Protein AF-A0A2X2VRN8-F1 (afdb_monomer_lite)

Radius of gyration: 13.86 Å; chains: 1; bounding box: 26×39×30 Å

pLDDT: mean 76.76, std 15.8, range [33.94, 91.94]

Structure (mmCIF, N/CA/C/O backbone):
data_AF-A0A2X2VRN8-F1
#
_entry.id   AF-A0A2X2VRN8-F1
#
loop_
_atom_site.group_PDB
_atom_site.id
_atom_site.type_symbol
_atom_site.label_atom_id
_atom_site.label_alt_id
_atom_site.label_comp_id
_atom_site.label_asym_id
_atom_site.label_entity_id
_atom_site.label_seq_id
_atom_site.pdbx_PDB_ins_code
_atom_site.Cartn_x
_atom_site.Cartn_y
_atom_site.Cartn_z
_atom_site.occupancy
_atom_site.B_iso_or_equiv
_atom_site.auth_seq_id
_atom_site.auth_comp_id
_atom_site.auth_asym_id
_atom_site.auth_atom_id
_atom_site.pdbx_PDB_model_num
ATOM 1 N N . MET A 1 1 ? 4.726 13.246 -7.479 1.00 62.59 1 MET A N 1
ATOM 2 C CA . MET A 1 1 ? 4.618 11.896 -8.050 1.00 62.59 1 MET A CA 1
ATOM 3 C C . MET A 1 1 ? 5.273 11.910 -9.422 1.00 62.59 1 MET A C 1
ATOM 5 O O . MET A 1 1 ? 4.983 12.811 -10.203 1.00 62.59 1 MET A O 1
ATOM 9 N N . HIS A 1 2 ? 6.206 10.993 -9.681 1.00 68.38 2 HIS A N 1
ATOM 10 C CA . HIS A 1 2 ? 6.803 10.803 -11.005 1.00 68.38 2 HIS A CA 1
ATOM 11 C C . HIS A 1 2 ? 5.916 9.840 -11.804 1.00 68.38 2 HIS A C 1
ATOM 13 O O . HIS A 1 2 ? 5.646 8.738 -11.337 1.00 68.38 2 HIS A O 1
ATOM 19 N N . GLY A 1 3 ? 5.417 10.277 -12.956 1.00 76.12 3 GLY A N 1
ATOM 20 C CA . GLY A 1 3 ? 4.408 9.562 -13.737 1.00 76.12 3 GLY A CA 1
ATOM 21 C C . GLY A 1 3 ? 3.522 10.537 -14.512 1.00 76.12 3 GLY A C 1
ATOM 22 O O . GLY A 1 3 ? 3.689 11.753 -14.404 1.00 76.12 3 GLY A O 1
ATOM 23 N N . THR A 1 4 ? 2.583 10.009 -15.292 1.00 85.25 4 THR A N 1
ATOM 24 C CA . THR A 1 4 ? 1.618 10.810 -16.060 1.00 85.25 4 THR A CA 1
ATOM 25 C C . THR A 1 4 ? 0.729 11.640 -15.134 1.00 85.25 4 THR A C 1
ATOM 27 O O . THR A 1 4 ? 0.321 11.165 -14.070 1.00 85.25 4 THR A O 1
ATOM 30 N N . TYR A 1 5 ? 0.406 12.868 -15.540 1.00 85.25 5 TYR A N 1
ATOM 31 C CA . TYR A 1 5 ? -0.421 13.785 -14.751 1.00 85.25 5 TYR A CA 1
ATOM 32 C C . TYR A 1 5 ? -1.794 13.179 -14.428 1.00 85.25 5 TYR A C 1
ATOM 34 O O . TYR A 1 5 ? -2.266 13.261 -13.297 1.00 85.25 5 TYR A O 1
ATOM 42 N N . GLU A 1 6 ? -2.382 12.490 -15.398 1.00 88.12 6 GLU A N 1
ATOM 43 C CA . GLU A 1 6 ? -3.685 11.840 -15.326 1.00 88.12 6 GLU A CA 1
ATOM 44 C C . GLU A 1 6 ? -3.711 10.747 -14.252 1.00 88.12 6 GLU A C 1
ATOM 46 O O . GLU A 1 6 ? -4.638 10.694 -13.443 1.00 88.12 6 GLU A O 1
ATOM 51 N N . ALA A 1 7 ? -2.664 9.918 -14.189 1.00 84.88 7 ALA A N 1
ATOM 52 C CA . ALA A 1 7 ? -2.532 8.884 -13.162 1.00 84.88 7 ALA A CA 1
ATOM 53 C C . ALA A 1 7 ? -2.439 9.502 -11.762 1.00 84.88 7 ALA A C 1
ATOM 55 O O . ALA A 1 7 ? -3.141 9.076 -10.850 1.00 84.88 7 ALA A O 1
ATOM 56 N N . ASN A 1 8 ? -1.640 10.560 -11.608 1.00 84.50 8 ASN A N 1
ATOM 57 C CA . ASN A 1 8 ? -1.478 11.240 -10.324 1.00 84.50 8 ASN A CA 1
ATOM 58 C C . ASN A 1 8 ? -2.784 11.895 -9.852 1.00 84.50 8 ASN A C 1
ATOM 60 O O . ASN A 1 8 ? -3.133 11.797 -8.678 1.00 84.50 8 ASN A O 1
ATOM 64 N N . MET A 1 9 ? -3.520 12.537 -10.763 1.00 87.00 9 MET A N 1
ATOM 65 C CA . MET A 1 9 ? -4.820 13.140 -10.456 1.00 87.00 9 MET A CA 1
ATOM 66 C C . MET A 1 9 ? -5.869 12.089 -10.102 1.00 87.00 9 MET A C 1
ATOM 68 O O . MET A 1 9 ? -6.653 12.301 -9.180 1.00 87.00 9 MET A O 1
ATOM 72 N N . THR A 1 10 ? -5.860 10.953 -10.800 1.00 86.62 10 THR A N 1
ATOM 73 C CA . THR A 1 10 ? -6.759 9.833 -10.504 1.00 86.62 10 THR A CA 1
ATOM 74 C C . THR A 1 10 ? -6.468 9.280 -9.114 1.00 86.62 10 THR A C 1
ATOM 76 O O . THR A 1 10 ? -7.375 9.231 -8.297 1.00 86.62 10 THR A O 1
ATOM 79 N N . MET A 1 11 ? -5.201 8.982 -8.802 1.00 86.88 11 MET A N 1
ATOM 80 C CA . MET A 1 11 ? -4.787 8.501 -7.478 1.00 86.88 11 MET A CA 1
ATOM 81 C C . MET A 1 11 ? -5.132 9.488 -6.357 1.00 86.88 11 MET A C 1
ATOM 83 O O . MET A 1 11 ? -5.575 9.083 -5.288 1.00 86.88 11 MET A O 1
ATOM 87 N N . HIS A 1 12 ? -4.964 10.792 -6.591 1.00 88.00 12 HIS A N 1
ATOM 88 C CA . HIS A 1 12 ? -5.289 11.814 -5.597 1.00 88.00 12 HIS A CA 1
ATOM 89 C C . HIS A 1 12 ? -6.790 11.860 -5.254 1.00 88.00 12 HIS A C 1
ATOM 91 O O . HIS A 1 12 ? -7.144 12.187 -4.123 1.00 88.00 12 HIS A O 1
ATOM 97 N N . HIS A 1 13 ? -7.668 11.544 -6.210 1.00 89.06 13 HIS A N 1
ATOM 98 C CA . HIS A 1 13 ? -9.125 11.535 -6.021 1.00 89.06 13 HIS A CA 1
ATOM 99 C C . HIS A 1 13 ? -9.719 10.136 -5.818 1.00 89.06 13 HIS A C 1
ATOM 101 O O . HIS A 1 13 ? -10.939 10.011 -5.722 1.00 89.06 13 HIS A O 1
ATOM 107 N N . 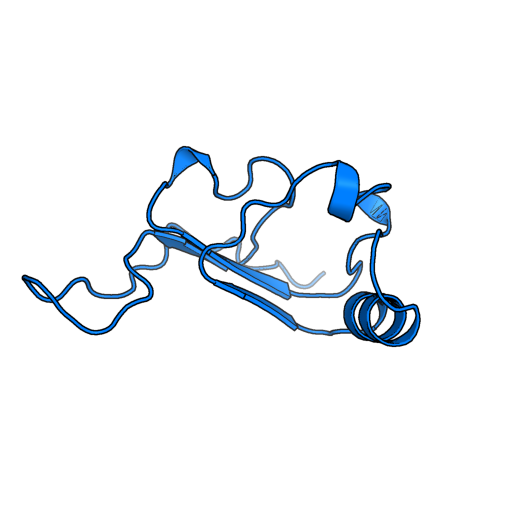SER A 1 14 ? -8.885 9.099 -5.751 1.00 89.50 14 SER A N 1
ATOM 108 C CA . SER A 1 14 ? -9.322 7.742 -5.439 1.00 89.50 14 SER A CA 1
ATOM 109 C C . SER A 1 14 ? -9.874 7.647 -4.015 1.00 89.50 14 SER A C 1
ATOM 111 O O . SER A 1 14 ? -9.389 8.294 -3.089 1.00 89.50 14 SER A O 1
ATOM 113 N N . ASP A 1 15 ? -10.870 6.786 -3.851 1.00 91.94 15 ASP A N 1
ATOM 114 C CA . ASP A 1 15 ? -11.422 6.327 -2.576 1.00 91.94 15 ASP A CA 1
ATOM 115 C C . ASP A 1 15 ? -10.729 5.051 -2.071 1.00 91.94 15 ASP A C 1
ATOM 117 O O . ASP A 1 15 ? -10.704 4.787 -0.870 1.00 91.94 15 ASP A O 1
ATOM 121 N N . VAL A 1 16 ? -10.123 4.274 -2.974 1.00 90.69 16 VAL A N 1
ATOM 122 C CA . VAL A 1 16 ? -9.371 3.055 -2.664 1.00 90.69 16 VAL A CA 1
ATOM 123 C C . VAL A 1 16 ? -8.074 3.000 -3.468 1.00 90.69 16 VAL A C 1
ATOM 125 O O . VAL A 1 16 ? -8.068 3.163 -4.689 1.00 90.69 16 VAL A O 1
ATOM 128 N N . ILE A 1 17 ? -6.969 2.695 -2.784 1.00 91.88 17 ILE A N 1
ATOM 129 C CA . ILE A 1 17 ? -5.693 2.324 -3.398 1.00 91.88 17 ILE A CA 1
ATOM 130 C C . ILE A 1 17 ? -5.474 0.832 -3.192 1.00 91.88 17 ILE A C 1
ATOM 132 O O . ILE A 1 17 ? -5.226 0.376 -2.076 1.00 91.88 17 ILE A O 1
ATOM 136 N N . PHE A 1 18 ? -5.537 0.078 -4.288 1.00 91.75 18 PHE A N 1
ATOM 137 C CA . PHE A 1 18 ? -5.238 -1.348 -4.290 1.00 91.75 18 PHE A CA 1
ATOM 138 C C . PHE A 1 18 ? -3.788 -1.592 -4.717 1.00 91.75 18 PHE A C 1
ATOM 140 O O . PHE A 1 18 ? -3.464 -1.609 -5.904 1.00 91.75 18 PHE A O 1
ATOM 147 N N . ALA A 1 19 ? -2.900 -1.737 -3.736 1.00 90.88 19 ALA A N 1
ATOM 148 C CA . ALA A 1 19 ? -1.463 -1.857 -3.929 1.00 90.88 19 ALA A CA 1
ATOM 149 C C . ALA A 1 19 ? -1.008 -3.316 -3.793 1.00 90.88 19 ALA A C 1
ATOM 151 O O . ALA A 1 19 ? -1.006 -3.878 -2.700 1.00 90.88 19 ALA A O 1
ATOM 152 N N . VAL A 1 20 ? -0.593 -3.918 -4.909 1.00 90.06 20 VAL A N 1
ATOM 153 C CA . VAL A 1 20 ? -0.181 -5.328 -4.988 1.00 90.06 20 VAL A CA 1
ATOM 154 C C . VAL A 1 20 ? 1.301 -5.421 -5.349 1.00 90.06 20 VAL A C 1
ATOM 156 O O . VAL A 1 20 ? 1.697 -4.986 -6.427 1.00 90.06 20 VAL A O 1
ATOM 159 N N . GLY A 1 21 ? 2.126 -5.957 -4.444 1.00 87.25 21 GLY A N 1
ATOM 160 C CA . GLY A 1 21 ? 3.584 -6.057 -4.613 1.00 87.25 21 GLY A CA 1
ATOM 161 C C . GLY A 1 21 ? 4.284 -4.698 -4.725 1.00 87.25 21 GLY A C 1
ATOM 162 O O . GLY A 1 21 ? 5.355 -4.587 -5.325 1.00 87.25 21 GLY A O 1
ATOM 163 N N . VAL A 1 22 ? 3.647 -3.639 -4.219 1.00 86.69 22 VAL A N 1
ATOM 164 C CA . VAL A 1 22 ? 4.150 -2.269 -4.319 1.00 86.69 22 VAL A CA 1
ATOM 165 C C . VAL A 1 22 ? 5.028 -1.962 -3.119 1.00 86.69 22 VAL A C 1
ATOM 167 O O . VAL A 1 22 ? 4.586 -1.996 -1.974 1.00 86.69 22 VAL A O 1
ATOM 170 N N . ARG A 1 23 ? 6.255 -1.527 -3.393 1.00 85.75 23 ARG A N 1
ATOM 171 C CA . ARG A 1 23 ? 7.091 -0.853 -2.402 1.00 85.75 23 ARG A CA 1
ATOM 172 C C . ARG A 1 23 ? 6.901 0.646 -2.554 1.00 85.75 23 ARG A C 1
ATOM 174 O O . ARG A 1 23 ? 7.414 1.240 -3.499 1.00 85.75 23 ARG A O 1
ATOM 181 N N . PHE A 1 24 ? 6.144 1.250 -1.640 1.00 86.25 24 PHE A N 1
ATOM 182 C CA . PHE A 1 24 ? 5.972 2.700 -1.619 1.00 86.25 24 PHE A CA 1
ATOM 183 C C . PHE A 1 24 ? 7.318 3.379 -1.332 1.00 86.25 24 PHE A C 1
ATOM 185 O O . PHE A 1 24 ? 7.861 3.265 -0.233 1.00 86.25 24 PHE A O 1
ATOM 192 N N . ASP A 1 25 ? 7.844 4.077 -2.335 1.00 81.75 25 ASP A N 1
ATOM 193 C CA . ASP A 1 25 ? 9.137 4.764 -2.293 1.00 81.75 25 ASP A CA 1
ATOM 194 C C . ASP A 1 25 ? 8.946 6.287 -2.279 1.00 81.75 25 ASP A C 1
ATOM 196 O O . ASP A 1 25 ? 7.985 6.810 -2.860 1.00 81.75 25 ASP A O 1
ATOM 200 N N . ASP A 1 26 ? 9.869 7.016 -1.659 1.00 72.50 26 ASP A N 1
ATOM 201 C CA . ASP A 1 26 ? 9.802 8.476 -1.485 1.00 72.50 26 ASP A CA 1
ATOM 202 C C . ASP A 1 26 ? 9.772 9.243 -2.824 1.00 72.50 26 ASP A C 1
ATOM 204 O O . ASP A 1 26 ? 9.067 10.246 -2.971 1.00 72.50 26 ASP A O 1
ATOM 208 N N . ARG A 1 27 ? 10.427 8.699 -3.855 1.00 70.19 27 ARG A N 1
ATOM 209 C CA . ARG A 1 27 ? 10.412 9.201 -5.240 1.00 70.19 27 ARG A CA 1
ATOM 210 C C . ARG A 1 27 ? 9.023 9.175 -5.879 1.00 70.19 27 ARG A C 1
ATOM 212 O O . ARG A 1 27 ? 8.747 9.954 -6.795 1.00 70.19 27 ARG A O 1
ATOM 219 N N . THR A 1 28 ? 8.141 8.293 -5.413 1.00 68.12 28 THR A N 1
ATOM 220 C CA . THR A 1 28 ? 6.769 8.178 -5.929 1.00 68.12 28 THR A CA 1
ATOM 221 C C . THR A 1 28 ? 5.796 9.042 -5.137 1.00 68.12 28 THR A C 1
ATOM 223 O O . THR A 1 28 ? 4.958 9.718 -5.735 1.00 68.12 28 THR A O 1
ATOM 226 N N . THR A 1 29 ? 5.949 9.106 -3.815 1.00 68.88 29 THR A N 1
ATOM 227 C CA . THR A 1 29 ? 4.990 9.758 -2.916 1.00 68.88 29 THR A CA 1
ATOM 228 C C . THR A 1 29 ? 5.217 11.267 -2.796 1.00 68.88 29 THR A C 1
ATOM 230 O O . THR A 1 29 ? 4.239 12.014 -2.808 1.00 68.88 29 THR A O 1
ATOM 233 N N . ASN A 1 30 ? 6.470 11.745 -2.806 1.00 70.69 30 ASN A N 1
ATOM 234 C CA . ASN A 1 30 ? 6.904 13.145 -2.629 1.00 70.69 30 ASN A CA 1
ATOM 235 C C . ASN A 1 30 ? 6.409 13.798 -1.316 1.00 70.69 30 ASN A C 1
ATOM 237 O O . ASN A 1 30 ? 7.204 14.085 -0.429 1.00 70.69 30 ASN A O 1
ATOM 241 N N . ASN A 1 31 ? 5.097 13.997 -1.156 1.00 77.00 31 ASN A N 1
ATOM 242 C CA . ASN A 1 31 ? 4.470 14.440 0.086 1.00 77.00 31 ASN A CA 1
ATOM 243 C C . ASN A 1 31 ? 3.408 13.424 0.527 1.00 77.00 31 ASN A C 1
ATOM 245 O O . ASN A 1 31 ? 2.316 13.379 -0.037 1.00 77.00 31 ASN A O 1
ATOM 249 N N . LEU A 1 32 ? 3.728 12.654 1.568 1.00 76.50 32 LEU A N 1
ATOM 250 C CA . LEU A 1 32 ? 2.856 11.621 2.133 1.00 76.50 32 LEU A CA 1
ATOM 251 C C . LEU A 1 32 ? 1.496 12.157 2.591 1.00 76.50 32 LEU A C 1
ATOM 253 O O . LEU A 1 32 ? 0.491 11.491 2.391 1.00 76.50 32 LEU A O 1
ATOM 257 N N . ALA A 1 33 ? 1.436 13.383 3.117 1.00 76.12 33 ALA A N 1
ATOM 258 C CA . ALA A 1 33 ? 0.174 13.990 3.546 1.00 76.12 33 ALA A CA 1
ATOM 259 C C . ALA A 1 33 ? -0.758 14.340 2.371 1.00 76.12 33 ALA A C 1
ATOM 261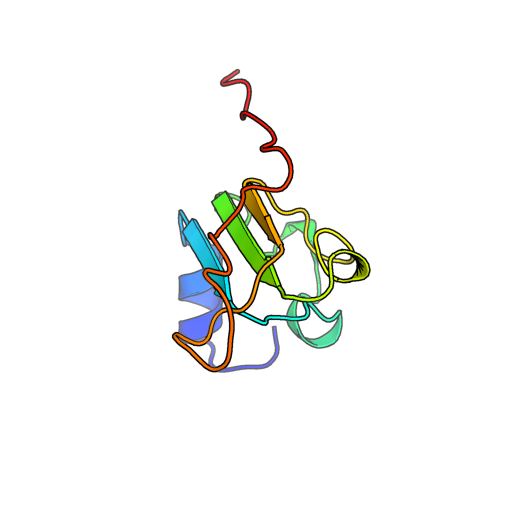 O O . ALA A 1 33 ? -1.945 14.570 2.569 1.00 76.12 33 ALA A O 1
ATOM 262 N N . LYS A 1 34 ? -0.223 14.403 1.146 1.00 78.19 34 LYS A N 1
ATOM 263 C CA . LYS A 1 34 ? -0.989 14.635 -0.089 1.00 78.19 34 LYS A CA 1
ATOM 264 C C . LYS A 1 34 ? -1.155 13.364 -0.922 1.00 78.19 34 LYS A C 1
ATOM 266 O O . LYS A 1 34 ? -1.701 13.419 -2.022 1.00 78.19 34 LYS A O 1
ATOM 271 N N . TYR A 1 35 ? -0.639 12.235 -0.444 1.00 78.81 35 TYR A N 1
ATOM 272 C CA . TYR A 1 35 ? -0.682 10.979 -1.169 1.00 78.81 35 TYR A CA 1
ATOM 273 C C . TYR A 1 35 ? -2.021 10.289 -0.906 1.00 78.81 35 TYR A C 1
ATOM 275 O O . TYR A 1 35 ? -2.194 9.672 0.136 1.00 78.81 35 TYR A O 1
ATOM 283 N N . CYS A 1 36 ? -2.951 10.418 -1.857 1.00 84.00 36 CYS A N 1
ATOM 284 C CA . CYS A 1 36 ? -4.283 9.798 -1.815 1.00 84.00 36 CYS A CA 1
ATOM 285 C C . CYS A 1 36 ? -5.022 10.084 -0.484 1.00 84.00 36 CYS A C 1
ATOM 287 O O . CYS A 1 36 ? -5.344 9.156 0.253 1.00 84.00 36 CYS A O 1
ATOM 289 N N . PRO A 1 37 ? -5.267 11.364 -0.139 1.00 85.19 37 PRO A N 1
ATOM 290 C CA . PRO A 1 37 ? -5.603 11.797 1.225 1.00 85.19 37 PRO A CA 1
ATOM 291 C C . PRO A 1 37 ? -6.903 11.216 1.799 1.00 85.19 37 PRO A C 1
ATOM 293 O O . PRO A 1 37 ? -7.058 11.175 3.014 1.00 85.19 37 PRO A O 1
ATOM 296 N N . ASN A 1 38 ? -7.827 10.786 0.938 1.00 88.19 38 ASN A N 1
ATOM 297 C CA . ASN A 1 38 ? -9.122 10.229 1.335 1.00 88.19 38 ASN A CA 1
ATOM 298 C C . ASN A 1 38 ? -9.242 8.733 1.012 1.00 88.19 38 ASN A C 1
ATOM 300 O O . ASN A 1 38 ? -10.327 8.169 1.146 1.00 88.19 38 ASN A O 1
ATOM 304 N N . ALA A 1 39 ? -8.170 8.109 0.522 1.00 91.38 39 ALA A N 1
ATOM 305 C CA . ALA A 1 39 ? -8.238 6.752 0.018 1.00 91.38 39 ALA A CA 1
ATOM 306 C C . ALA A 1 39 ? -7.965 5.727 1.120 1.00 91.38 39 ALA A C 1
ATOM 308 O O . ALA A 1 39 ? -7.034 5.885 1.904 1.00 91.38 39 ALA A O 1
ATOM 309 N N . THR A 1 40 ? -8.722 4.631 1.109 1.00 91.75 40 THR A N 1
ATOM 310 C CA . THR A 1 40 ? -8.395 3.429 1.880 1.00 91.75 40 THR A CA 1
ATOM 311 C C . THR A 1 40 ? -7.266 2.679 1.178 1.00 91.75 40 THR A C 1
ATOM 313 O O . THR A 1 40 ? -7.398 2.290 0.014 1.00 91.75 40 THR A O 1
ATOM 316 N N . VAL A 1 41 ? -6.155 2.451 1.871 1.00 91.38 41 VAL A N 1
ATOM 317 C CA . VAL A 1 41 ? -4.967 1.784 1.332 1.00 91.38 41 VAL A CA 1
ATOM 318 C C . VAL A 1 41 ? -4.984 0.297 1.687 1.00 91.38 41 VAL A C 1
ATOM 320 O O . VAL A 1 41 ? -4.772 -0.099 2.836 1.00 91.38 41 VAL A O 1
ATOM 323 N N . LEU A 1 42 ? -5.193 -0.537 0.668 1.00 91.62 42 LEU A N 1
ATOM 324 C CA . LEU A 1 42 ? -5.069 -1.992 0.719 1.00 91.62 42 LEU A CA 1
ATOM 325 C C . LEU A 1 42 ? -3.684 -2.379 0.190 1.00 91.62 42 LEU A C 1
ATOM 327 O O . LEU A 1 42 ? -3.419 -2.222 -1.001 1.00 91.62 42 LEU A O 1
ATOM 331 N N . HIS A 1 43 ? -2.798 -2.865 1.061 1.00 91.94 43 HIS A N 1
ATOM 332 C CA . HIS A 1 43 ? -1.405 -3.173 0.708 1.00 91.94 43 HIS A CA 1
ATOM 333 C C . HIS A 1 43 ? -1.124 -4.667 0.863 1.00 91.94 43 HIS A C 1
ATOM 335 O O . HIS A 1 43 ? -1.096 -5.184 1.978 1.00 91.94 43 HIS A O 1
ATOM 341 N N . ILE A 1 44 ? -0.909 -5.338 -0.270 1.00 89.88 44 ILE A N 1
ATOM 342 C CA . ILE A 1 44 ? -0.499 -6.739 -0.367 1.00 89.88 44 ILE A CA 1
ATOM 343 C C . ILE A 1 44 ? 0.992 -6.792 -0.692 1.00 89.88 44 ILE A C 1
ATOM 345 O O . ILE A 1 44 ? 1.402 -6.318 -1.754 1.00 89.88 44 ILE A O 1
ATOM 349 N N . ASP A 1 45 ? 1.792 -7.398 0.179 1.00 88.06 45 ASP A N 1
ATOM 350 C CA . ASP A 1 45 ? 3.195 -7.708 -0.103 1.00 88.06 45 ASP A CA 1
ATOM 351 C C . ASP A 1 45 ? 3.597 -9.032 0.563 1.00 88.06 45 ASP A C 1
ATOM 353 O O . ASP A 1 45 ? 3.063 -9.409 1.606 1.00 88.06 45 ASP A O 1
ATOM 357 N N . ILE A 1 46 ? 4.542 -9.756 -0.034 1.00 87.69 46 ILE A N 1
ATOM 358 C CA . ILE A 1 46 ? 5.081 -10.990 0.552 1.00 87.69 46 ILE A CA 1
ATOM 359 C C . ILE A 1 46 ? 6.029 -10.685 1.719 1.00 87.69 46 ILE A C 1
ATOM 361 O O . ILE A 1 46 ? 6.207 -11.512 2.613 1.00 87.69 46 ILE A O 1
ATOM 365 N N . ASP A 1 47 ? 6.632 -9.493 1.723 1.00 86.94 47 ASP A N 1
ATOM 366 C CA . ASP A 1 47 ? 7.528 -9.025 2.770 1.00 86.94 47 ASP A CA 1
ATOM 367 C C . ASP A 1 47 ? 6.763 -8.156 3.786 1.00 86.94 47 ASP A C 1
ATOM 369 O O . ASP A 1 47 ? 6.458 -6.991 3.493 1.00 86.94 47 ASP A O 1
ATOM 373 N N . PRO A 1 48 ? 6.503 -8.655 5.011 1.00 85.81 48 PRO A N 1
ATOM 374 C CA . PRO A 1 48 ? 5.797 -7.890 6.037 1.00 85.81 48 PRO A CA 1
ATOM 375 C C . PRO A 1 48 ? 6.532 -6.607 6.445 1.00 85.81 48 PRO A C 1
ATOM 377 O O . PRO A 1 48 ? 5.901 -5.681 6.945 1.00 85.81 48 PRO A O 1
ATOM 380 N N . THR A 1 49 ? 7.851 -6.513 6.235 1.00 88.50 49 THR A N 1
ATOM 381 C CA . THR A 1 49 ? 8.641 -5.326 6.603 1.00 88.50 49 THR A CA 1
ATOM 382 C C . THR A 1 49 ? 8.460 -4.157 5.634 1.00 88.50 49 THR A C 1
ATOM 384 O O . THR A 1 49 ? 8.814 -3.018 5.951 1.00 88.50 49 THR A O 1
ATOM 387 N N . SER A 1 50 ? 7.912 -4.423 4.447 1.00 86.06 50 SER A N 1
ATOM 388 C CA . SER A 1 50 ? 7.607 -3.403 3.444 1.00 86.06 50 SER A CA 1
ATOM 389 C C . SER A 1 50 ? 6.265 -2.706 3.704 1.00 86.06 50 SER A C 1
ATOM 391 O O . SER A 1 50 ? 6.088 -1.535 3.354 1.00 86.06 50 SER A O 1
ATOM 393 N N . ILE A 1 51 ? 5.338 -3.407 4.359 1.00 88.00 51 ILE A N 1
ATOM 394 C CA . ILE A 1 51 ? 3.987 -2.941 4.654 1.00 88.00 51 ILE A CA 1
ATOM 395 C C . ILE A 1 51 ? 4.035 -1.818 5.690 1.00 88.00 51 ILE A C 1
ATOM 397 O O . ILE A 1 51 ? 4.710 -1.916 6.711 1.00 88.00 51 ILE A O 1
ATOM 401 N N . SER A 1 52 ? 3.293 -0.735 5.446 1.00 87.94 52 SER A N 1
ATOM 402 C CA . SER A 1 52 ? 3.236 0.439 6.335 1.00 87.94 52 SER A CA 1
ATOM 403 C C . SER A 1 52 ? 4.578 1.134 6.619 1.00 87.94 52 SER A C 1
ATOM 405 O O . SER A 1 52 ? 4.639 2.008 7.481 1.00 87.94 52 SER A O 1
ATOM 407 N N . LYS A 1 53 ? 5.647 0.805 5.880 1.00 87.56 53 LYS A N 1
ATOM 408 C CA . LYS A 1 53 ? 6.969 1.428 6.049 1.00 87.56 53 LYS A CA 1
ATOM 409 C C . LYS A 1 53 ? 6.985 2.902 5.636 1.00 87.56 53 LYS A C 1
ATOM 411 O O . LYS A 1 53 ? 7.592 3.721 6.318 1.00 87.56 53 LYS A O 1
ATOM 416 N N . THR A 1 54 ? 6.332 3.218 4.518 1.00 88.00 54 THR A N 1
ATOM 417 C CA . THR A 1 54 ? 6.328 4.566 3.918 1.00 88.00 54 THR A CA 1
ATOM 418 C C . THR A 1 54 ? 4.922 5.156 3.894 1.00 88.00 54 THR A C 1
ATOM 420 O O . THR A 1 54 ? 4.704 6.262 4.376 1.00 88.00 54 THR A O 1
ATOM 423 N N . VAL A 1 55 ? 3.956 4.406 3.357 1.00 87.12 55 VAL A N 1
ATOM 424 C CA . VAL A 1 55 ? 2.529 4.754 3.359 1.00 87.12 55 VAL A CA 1
ATOM 425 C C . VAL A 1 55 ? 1.836 3.816 4.328 1.00 87.12 55 VAL A C 1
ATOM 427 O O . VAL A 1 55 ? 2.005 2.606 4.224 1.00 87.12 55 VAL A O 1
ATOM 430 N N . THR A 1 56 ? 1.073 4.372 5.266 1.00 89.50 56 THR A N 1
ATOM 431 C CA . THR A 1 56 ? 0.248 3.590 6.191 1.00 89.50 56 THR A CA 1
ATOM 432 C C . THR A 1 56 ? -0.810 2.814 5.406 1.00 89.50 56 THR A C 1
ATOM 434 O O . THR A 1 56 ? -1.592 3.418 4.682 1.00 89.50 56 THR A O 1
ATOM 437 N N . ALA A 1 57 ? -0.834 1.489 5.566 1.00 90.00 57 ALA A N 1
ATOM 438 C CA . ALA A 1 57 ? -1.909 0.652 5.049 1.00 90.00 57 ALA A CA 1
ATOM 439 C C . ALA A 1 57 ? -3.057 0.584 6.066 1.00 90.00 57 ALA A C 1
ATOM 441 O O . ALA A 1 57 ? -2.821 0.392 7.266 1.00 90.00 57 ALA A O 1
ATOM 442 N N . ASP A 1 58 ? -4.290 0.708 5.583 1.00 91.94 58 ASP A N 1
ATOM 443 C CA . ASP A 1 58 ? -5.502 0.501 6.381 1.00 91.94 58 ASP A CA 1
ATOM 444 C C . ASP A 1 58 ? -5.821 -0.989 6.493 1.00 91.94 58 ASP A C 1
ATOM 446 O O . ASP A 1 58 ? -6.171 -1.498 7.563 1.00 91.94 58 ASP A O 1
ATOM 450 N N . ILE A 1 59 ? -5.632 -1.698 5.378 1.00 90.31 59 ILE A N 1
ATOM 451 C CA . ILE A 1 59 ? -5.829 -3.138 5.259 1.00 90.31 59 ILE A CA 1
ATOM 452 C C . ILE A 1 59 ? -4.506 -3.745 4.774 1.00 90.31 59 ILE A C 1
ATOM 454 O O . ILE A 1 59 ? -4.228 -3.758 3.571 1.00 90.31 59 ILE A O 1
ATOM 458 N N . PRO A 1 60 ? -3.650 -4.219 5.691 1.00 89.88 60 PRO A N 1
ATOM 459 C CA . PRO A 1 60 ? 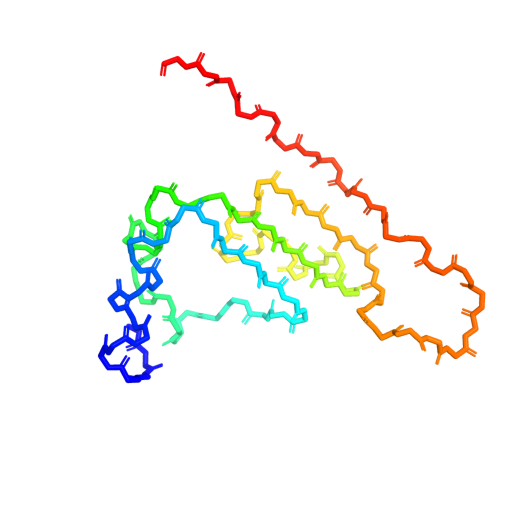-2.394 -4.850 5.331 1.00 89.88 60 PRO A CA 1
ATOM 460 C C . PRO A 1 60 ? -2.605 -6.347 5.099 1.00 89.88 60 PRO A C 1
ATOM 462 O O . PRO A 1 60 ? -3.316 -7.008 5.854 1.00 89.88 60 PRO A O 1
ATOM 465 N N . ILE A 1 61 ? -1.986 -6.905 4.066 1.00 87.81 61 ILE A N 1
ATOM 466 C CA . ILE A 1 61 ? -2.059 -8.327 3.724 1.00 87.81 61 ILE A CA 1
ATOM 467 C C . ILE A 1 61 ? -0.643 -8.816 3.459 1.00 87.81 61 ILE A C 1
ATOM 469 O O . ILE A 1 61 ? 0.047 -8.294 2.585 1.00 87.81 61 ILE A O 1
ATOM 473 N N . VAL A 1 62 ? -0.242 -9.859 4.182 1.00 87.88 62 VAL A N 1
ATOM 474 C CA . VAL A 1 62 ? 1.030 -10.539 3.937 1.00 87.88 62 VAL A CA 1
ATOM 475 C C . VAL A 1 62 ? 0.749 -11.809 3.151 1.00 87.88 62 VAL A C 1
ATOM 477 O O . VAL A 1 62 ? 0.034 -12.690 3.631 1.00 87.88 62 VAL A O 1
ATOM 480 N N . GLY A 1 63 ? 1.288 -11.903 1.941 1.00 82.31 63 GLY A N 1
ATOM 481 C CA . GLY A 1 63 ? 1.078 -13.070 1.094 1.00 82.31 63 GLY A CA 1
ATOM 482 C C . GLY A 1 63 ? 1.569 -12.888 -0.333 1.00 82.31 63 GLY A C 1
ATOM 483 O O . GLY A 1 63 ? 1.875 -11.781 -0.774 1.00 82.31 63 GLY A O 1
ATOM 484 N N . ASP A 1 64 ? 1.644 -14.005 -1.051 1.00 80.94 64 ASP A N 1
ATOM 485 C CA . ASP A 1 64 ? 1.946 -14.003 -2.477 1.00 80.94 64 ASP A CA 1
ATOM 486 C C . ASP A 1 64 ? 0.733 -13.495 -3.275 1.00 80.94 64 ASP A C 1
ATOM 488 O O . ASP A 1 64 ? -0.403 -13.912 -3.045 1.00 80.94 64 ASP A O 1
ATOM 492 N N . ALA A 1 65 ? 0.982 -12.584 -4.215 1.00 74.62 65 ALA A N 1
ATOM 493 C CA . ALA A 1 65 ? -0.025 -12.073 -5.139 1.00 74.62 65 ALA A CA 1
ATOM 494 C C . ALA A 1 65 ? -0.236 -12.997 -6.352 1.00 74.62 65 ALA A C 1
ATOM 496 O O . ALA A 1 65 ? -1.243 -12.871 -7.054 1.00 74.62 65 ALA A O 1
ATOM 497 N N . ALA A 1 66 ? 0.708 -13.902 -6.629 1.00 71.94 66 ALA A N 1
ATOM 498 C CA . ALA A 1 66 ? 0.634 -14.831 -7.743 1.00 71.94 66 ALA A CA 1
ATOM 499 C C . ALA A 1 66 ? -0.179 -16.086 -7.372 1.00 71.94 66 ALA A C 1
ATOM 501 O O . ALA A 1 66 ? 0.074 -16.731 -6.350 1.00 71.94 66 ALA A O 1
ATOM 502 N N . PRO A 1 67 ? -1.128 -16.511 -8.222 1.00 56.44 67 PRO A N 1
ATOM 503 C CA . PRO A 1 67 ? -1.809 -17.779 -8.038 1.00 56.44 67 PRO A CA 1
ATOM 504 C C . PRO A 1 67 ? -0.892 -18.933 -8.479 1.00 56.44 67 PRO A C 1
ATOM 506 O O . PRO A 1 67 ? -0.950 -19.384 -9.619 1.00 56.44 67 PRO A O 1
ATOM 509 N N . GLY A 1 68 ? -0.064 -19.438 -7.560 1.00 56.31 68 GLY A N 1
ATOM 510 C CA . GLY A 1 68 ? 0.456 -20.809 -7.615 1.00 56.31 68 GLY A CA 1
ATOM 511 C C . GLY A 1 68 ? 1.964 -20.991 -7.821 1.00 56.31 68 GLY A C 1
ATOM 512 O O . GLY A 1 68 ? 2.499 -20.777 -8.903 1.00 56.31 68 GLY A O 1
ATOM 513 N N . SER A 1 69 ? 2.611 -21.572 -6.804 1.00 50.19 69 SER A N 1
ATOM 514 C CA . SER A 1 69 ? 3.665 -22.591 -6.995 1.0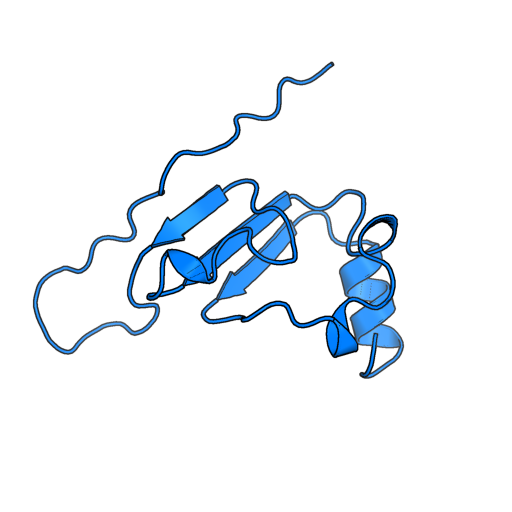0 50.19 69 SER A CA 1
ATOM 515 C C . SER A 1 69 ? 3.840 -23.554 -5.805 1.00 50.19 69 SER A C 1
ATOM 517 O O . SER A 1 69 ? 4.499 -24.581 -5.947 1.00 50.19 69 SER A O 1
ATOM 519 N N . GLY A 1 70 ? 3.179 -23.334 -4.663 1.00 46.69 70 GLY A N 1
ATOM 520 C CA . GLY A 1 70 ? 3.130 -24.331 -3.593 1.00 46.69 70 GLY A CA 1
ATOM 521 C C . GLY A 1 70 ? 2.314 -23.862 -2.394 1.00 46.69 70 GLY A C 1
ATOM 522 O O . GLY A 1 70 ? 2.509 -22.750 -1.930 1.00 46.69 70 GLY A O 1
ATOM 523 N N . ALA A 1 71 ? 1.412 -24.733 -1.930 1.00 47.28 71 ALA A N 1
ATOM 524 C CA . ALA A 1 71 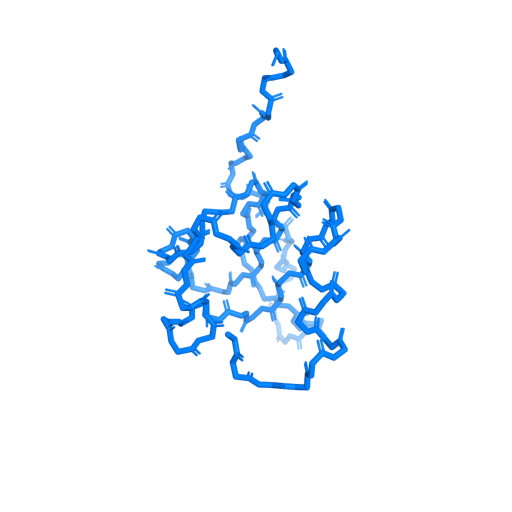? 0.600 -24.633 -0.714 1.00 47.28 71 ALA A CA 1
ATOM 525 C C . ALA A 1 71 ? -0.201 -23.331 -0.538 1.00 47.28 71 ALA A C 1
ATOM 527 O O . ALA A 1 71 ? 0.332 -22.368 -0.016 1.00 47.28 71 ALA A O 1
ATOM 528 N N . ASN A 1 72 ? -1.495 -23.351 -0.900 1.00 49.78 72 ASN A N 1
ATOM 529 C CA . ASN A 1 72 ? -2.581 -22.535 -0.324 1.00 49.78 72 ASN A CA 1
ATOM 530 C C . ASN A 1 72 ? -2.119 -21.330 0.527 1.00 49.78 72 ASN A C 1
ATOM 532 O O . ASN A 1 72 ? -2.320 -21.316 1.743 1.00 49.78 72 ASN A O 1
ATOM 536 N N . ALA A 1 73 ? -1.489 -20.331 -0.094 1.00 50.97 73 ALA A N 1
ATOM 537 C CA . ALA A 1 73 ? -1.082 -19.115 0.590 1.00 50.97 73 ALA A CA 1
ATOM 538 C C . ALA A 1 73 ? -2.325 -18.232 0.672 1.00 50.97 73 ALA A C 1
ATOM 540 O O . ALA A 1 73 ? -2.559 -17.363 -0.162 1.00 50.97 73 ALA A O 1
ATOM 541 N N . GLY A 1 74 ? -3.212 -18.564 1.611 1.00 53.94 74 GLY A N 1
ATOM 542 C CA . GLY A 1 74 ? -4.406 -17.777 1.868 1.00 53.94 74 GLY A CA 1
ATOM 543 C C . GLY A 1 74 ? -4.008 -16.326 2.116 1.00 53.94 74 GLY A C 1
ATOM 544 O O . GLY A 1 74 ? -3.179 -16.048 2.982 1.00 53.94 74 GLY A O 1
ATOM 545 N N . ILE A 1 75 ? -4.604 -15.413 1.349 1.00 57.84 75 ILE A N 1
ATOM 546 C CA . ILE A 1 75 ? -4.544 -13.973 1.591 1.00 57.84 75 ILE A CA 1
ATOM 547 C C . ILE A 1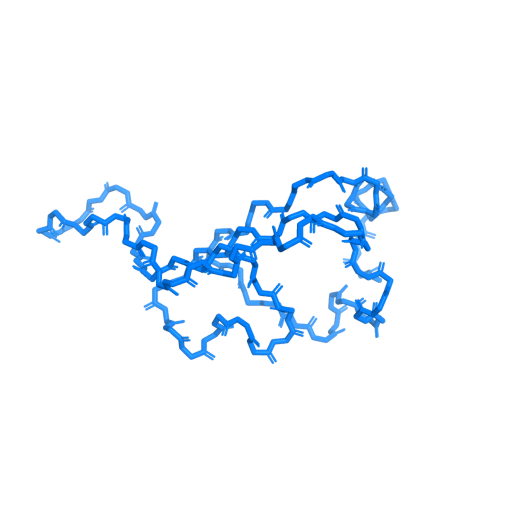 75 ? -5.027 -13.747 3.027 1.00 57.84 75 ILE A C 1
ATOM 549 O O . ILE A 1 75 ? -6.216 -13.876 3.315 1.00 57.84 75 ILE A O 1
ATOM 553 N N . THR A 1 76 ? -4.097 -13.469 3.940 1.00 60.78 76 THR A N 1
ATOM 554 C CA . THR A 1 76 ? -4.404 -13.274 5.358 1.00 60.78 76 THR A CA 1
ATOM 555 C C . THR A 1 76 ? -4.205 -11.805 5.691 1.00 60.78 76 THR A C 1
ATOM 557 O O . THR A 1 76 ? -3.112 -11.262 5.526 1.00 60.78 76 THR A O 1
ATOM 560 N N . ALA A 1 77 ? -5.273 -11.151 6.146 1.00 59.91 77 ALA A N 1
ATOM 561 C CA . ALA A 1 77 ? -5.200 -9.776 6.616 1.00 59.91 77 ALA A CA 1
ATOM 562 C C . ALA A 1 77 ? -4.310 -9.714 7.867 1.00 59.91 77 ALA A C 1
ATOM 564 O O . ALA A 1 77 ? -4.615 -10.312 8.900 1.00 59.91 77 ALA A O 1
ATOM 565 N N . ALA A 1 78 ? -3.210 -8.977 7.780 1.00 59.25 78 ALA A N 1
ATOM 566 C CA . ALA A 1 78 ? -2.283 -8.731 8.870 1.00 59.25 78 ALA A CA 1
ATOM 567 C C . ALA A 1 78 ? -2.810 -7.588 9.756 1.00 59.25 78 ALA A C 1
ATOM 569 O O . ALA A 1 78 ? -2.188 -6.545 9.845 1.00 59.25 78 ALA A O 1
ATOM 570 N N . GLY A 1 79 ? -3.976 -7.769 10.389 1.00 58.97 79 GLY A N 1
ATOM 571 C CA . GLY A 1 79 ? -4.572 -6.796 11.317 1.00 58.97 79 GLY A CA 1
ATOM 572 C C . GLY A 1 79 ? -5.014 -5.482 10.655 1.00 58.97 79 GLY A C 1
ATOM 573 O O . GLY A 1 79 ? -4.209 -4.605 10.366 1.00 58.97 79 GLY A O 1
ATOM 574 N N . SER A 1 80 ? -6.320 -5.307 10.448 1.00 53.03 80 SER A N 1
ATOM 575 C CA . SER A 1 80 ? -6.875 -4.052 9.929 1.00 53.03 80 SER A CA 1
ATOM 576 C C . SER A 1 80 ? -6.868 -2.956 10.994 1.00 53.03 80 SER A C 1
ATOM 578 O O . SER A 1 80 ? -7.324 -3.193 12.118 1.00 53.03 80 SER A O 1
ATOM 580 N N . ARG A 1 81 ? -6.497 -1.725 10.629 1.00 55.00 81 ARG A N 1
ATOM 581 C CA . ARG A 1 81 ? -7.012 -0.558 11.353 1.00 55.00 81 ARG A CA 1
ATOM 582 C C . ARG A 1 81 ? -8.472 -0.404 10.942 1.00 55.00 81 ARG A C 1
ATOM 584 O O . ARG A 1 81 ? -8.764 0.112 9.873 1.00 55.00 81 ARG A O 1
ATOM 591 N N . THR A 1 82 ? -9.404 -0.882 11.765 1.00 45.03 82 THR A N 1
ATOM 592 C CA . THR A 1 82 ? -10.802 -0.456 11.632 1.00 45.03 82 THR A CA 1
ATOM 593 C C . THR A 1 82 ? -10.826 1.052 11.815 1.00 45.03 82 THR A C 1
ATOM 595 O O . THR A 1 82 ? -10.570 1.540 12.917 1.00 45.03 82 THR A O 1
ATOM 598 N N . ALA A 1 83 ? -11.083 1.781 10.730 1.00 46.66 83 ALA A N 1
ATOM 599 C CA . ALA A 1 83 ? -11.377 3.200 10.780 1.00 46.66 83 ALA A CA 1
ATOM 600 C C . ALA A 1 83 ? -12.542 3.404 11.759 1.00 46.66 83 ALA A C 1
ATOM 602 O O . ALA A 1 83 ? -13.666 2.968 11.509 1.00 46.66 83 ALA A O 1
ATOM 603 N N . ALA A 1 84 ? -12.259 4.014 12.909 1.00 41.41 84 ALA A N 1
ATOM 604 C CA . ALA A 1 84 ? -13.301 4.578 13.743 1.00 41.41 84 ALA A CA 1
ATOM 605 C C . ALA A 1 84 ? -13.876 5.760 12.959 1.00 41.41 84 ALA A C 1
ATOM 607 O O . ALA A 1 84 ? -13.209 6.777 12.792 1.00 41.41 84 ALA A O 1
ATOM 608 N N . ALA A 1 85 ? -15.082 5.583 12.424 1.00 39.97 85 ALA A N 1
ATOM 609 C CA . ALA A 1 85 ? -15.884 6.685 11.924 1.00 39.97 85 ALA A CA 1
ATOM 610 C C . ALA A 1 85 ? -16.105 7.685 13.073 1.00 39.97 85 ALA A C 1
ATOM 612 O O . ALA A 1 85 ? -16.632 7.308 14.123 1.00 39.97 85 ALA A O 1
ATOM 613 N N . GLY A 1 86 ? -15.673 8.929 12.875 1.00 33.94 86 GLY A N 1
ATOM 614 C CA . GLY A 1 86 ? -15.836 10.049 13.799 1.00 33.94 86 GLY A CA 1
ATOM 615 C C . GLY A 1 86 ? -15.696 11.359 13.052 1.00 33.94 86 GLY A C 1
ATOM 616 O O . GLY A 1 86 ? -14.671 11.504 12.352 1.00 33.94 86 GLY A O 1
#

Secondary structure (DSSP, 8-state):
--S-HHHHHHHHH-SEEEEES----HHHHSSGGGSSTT-EEEEEES-TTTTTSSS--SEEEES-SSS-SSS----EE---------

Foldseek 3Di:
DPDDPVVQVCQQPEQEDAAAQDQDDCVVCVDQCSGNVNHAYEHEHCDPCSACPRHHHQWYWHFHPDPDDDDDGDGDTPDGPPPPDD

InterPro domains:
  IPR012000 Thiamine pyrophosphate enzyme, central domain [PF00205] (1-66)
  IPR029035 DHS-like NAD/FAD-binding domain superfamily [SSF52467] (1-66)
  IPR045229 Thiamine pyrophosphate enzyme [PTHR18968] (1-67)

Sequence (86 aa):
MHGTYEANMTMHHSDVIFAVGVRFDDRTTNNLAKYCPNATVLHIDIDPTSISKTVTADIPIVGDAAPGSGANAGITAAGSRTAAAG

Organism: Citrobacter koseri (NCBI:txid545)